Protein AF-A0A922Z3L8-F1 (afdb_monomer_lite)

pLDDT: mean 79.45, std 16.41, range [37.22, 93.5]

Secondary structure (DSSP, 8-state):
---------------TTSEEEEEESS-EEETTEEE-TTSEEEEEHHHHHHHHHHH-GGGEEEEEE-

Radius of gyration: 12.05 Å; chains: 1; bounding box: 23×40×26 Å

Sequence (66 aa):
MAKKPQNTEPAPAYEPEAMYRFTLMRGVTVFGDRMRPIDQHEARGSILIEIVAKEGADVIAAAERL

Foldseek 3Di:
DDDPDPPPDPDDLFDQAFKKWWAFPAWDAFPNDIDGRVDTDIDGSVRVNRCCVPPNPNGTPDMDTD

Structure (mmCIF, N/CA/C/O backbone):
data_AF-A0A922Z3L8-F1
#
_entry.id   AF-A0A922Z3L8-F1
#
loop_
_atom_site.group_PDB
_atom_site.id
_atom_site.type_symbol
_atom_site.label_atom_id
_atom_site.label_alt_id
_atom_site.label_comp_id
_atom_site.label_asym_id
_atom_site.label_entity_id
_atom_site.label_seq_id
_atom_site.pdbx_PDB_ins_code
_atom_site.Cartn_x
_atom_site.Cartn_y
_atom_site.Cartn_z
_atom_site.occupancy
_atom_site.B_iso_or_equiv
_atom_site.auth_seq_id
_atom_site.auth_comp_id
_atom_site.auth_asym_id
_atom_site.auth_atom_id
_atom_site.pdbx_PDB_model_num
ATOM 1 N N . MET A 1 1 ? -2.983 -27.412 -13.515 1.00 42.16 1 MET A N 1
ATOM 2 C CA . MET A 1 1 ? -2.266 -26.143 -13.772 1.00 42.16 1 MET A CA 1
ATOM 3 C C . MET A 1 1 ? -2.815 -25.108 -12.802 1.00 42.16 1 MET A C 1
ATOM 5 O O . MET A 1 1 ? -4.000 -24.811 -12.869 1.00 42.16 1 MET A O 1
ATOM 9 N N . ALA A 1 2 ? -2.016 -24.681 -11.825 1.00 43.66 2 ALA A N 1
ATOM 10 C CA . ALA A 1 2 ? -2.468 -23.828 -10.730 1.00 43.66 2 ALA A CA 1
ATOM 11 C C . ALA A 1 2 ? -2.748 -22.402 -11.229 1.00 43.66 2 ALA A C 1
ATOM 13 O O . ALA A 1 2 ? -1.823 -21.664 -11.554 1.00 43.66 2 ALA A O 1
ATOM 14 N N . LYS A 1 3 ? -4.023 -22.011 -11.277 1.00 37.22 3 LYS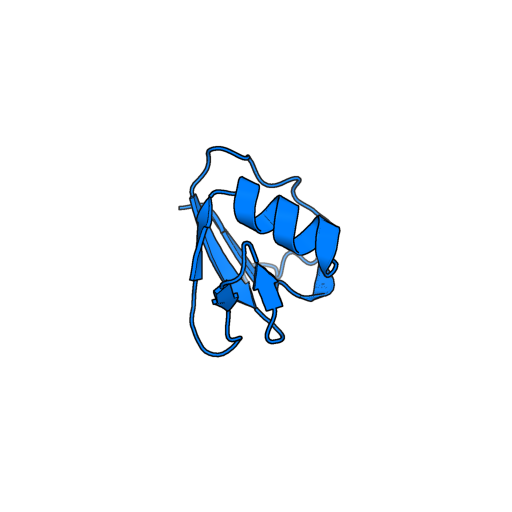 A N 1
ATOM 15 C CA . LYS A 1 3 ? -4.415 -20.602 -11.299 1.00 37.22 3 LYS A CA 1
ATOM 16 C C . LYS A 1 3 ? -4.666 -20.209 -9.848 1.00 37.22 3 LYS A C 1
ATOM 18 O O . LYS A 1 3 ? -5.725 -20.524 -9.314 1.00 37.22 3 LYS A O 1
ATOM 23 N N . LYS A 1 4 ? -3.683 -19.585 -9.189 1.00 40.66 4 LYS A N 1
ATOM 24 C CA . LYS A 1 4 ? -3.990 -18.803 -7.984 1.00 40.66 4 LYS A CA 1
ATOM 25 C C . LYS A 1 4 ? -4.982 -17.721 -8.435 1.00 40.66 4 LYS A C 1
ATOM 27 O O . LYS A 1 4 ? -4.670 -17.036 -9.412 1.00 40.66 4 LYS A O 1
ATOM 32 N N . PRO A 1 5 ? -6.181 -17.624 -7.842 1.00 44.12 5 PRO A N 1
ATOM 33 C CA . PRO A 1 5 ? -7.131 -16.596 -8.232 1.00 44.12 5 PRO A CA 1
ATOM 34 C C . PRO A 1 5 ? -6.484 -15.230 -7.992 1.00 44.12 5 PRO A C 1
ATOM 36 O O . PRO A 1 5 ? -5.952 -14.965 -6.915 1.00 44.12 5 PRO A O 1
ATOM 39 N N . GLN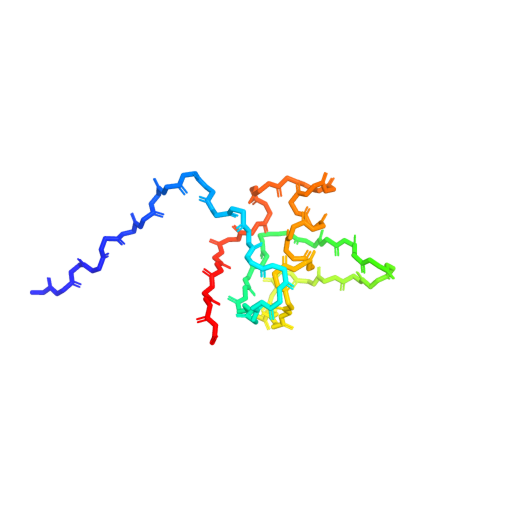 A 1 6 ? -6.473 -14.393 -9.031 1.00 48.00 6 GLN A N 1
ATOM 40 C CA . GLN A 1 6 ? -6.233 -12.964 -8.886 1.00 48.00 6 GLN A CA 1
ATOM 41 C C . GLN A 1 6 ? -7.380 -12.436 -8.030 1.00 48.00 6 GLN A C 1
ATOM 43 O O . GLN A 1 6 ? -8.516 -12.367 -8.494 1.00 48.00 6 GLN A O 1
ATOM 48 N N . ASN A 1 7 ? -7.086 -12.156 -6.763 1.00 42.31 7 ASN A N 1
ATOM 49 C CA . ASN A 1 7 ? -8.042 -11.579 -5.837 1.00 42.31 7 ASN A CA 1
ATOM 50 C C . ASN A 1 7 ? -8.218 -10.098 -6.199 1.00 42.31 7 ASN A C 1
ATOM 52 O O . ASN A 1 7 ? -7.563 -9.220 -5.650 1.00 42.31 7 ASN A O 1
ATOM 56 N N . THR A 1 8 ? -9.064 -9.822 -7.190 1.00 49.00 8 THR A N 1
ATOM 57 C CA . THR A 1 8 ? -9.676 -8.506 -7.402 1.00 49.00 8 THR A CA 1
ATOM 58 C C . THR A 1 8 ? -10.737 -8.284 -6.324 1.00 49.00 8 THR A C 1
ATOM 60 O O . THR A 1 8 ? -11.932 -8.341 -6.599 1.00 49.00 8 THR A O 1
ATOM 63 N N . GLU A 1 9 ? -10.298 -8.077 -5.083 1.00 48.31 9 GLU A N 1
ATOM 64 C CA . GLU A 1 9 ? -11.153 -7.643 -3.975 1.00 48.31 9 GLU A CA 1
ATOM 65 C C . GLU A 1 9 ? -10.794 -6.197 -3.597 1.00 48.31 9 GLU A C 1
ATOM 67 O O . GLU A 1 9 ? -9.611 -5.885 -3.434 1.00 48.31 9 GLU A O 1
ATOM 72 N N . PRO A 1 10 ? -11.776 -5.288 -3.467 1.00 53.12 10 PRO A N 1
ATOM 73 C CA . PRO A 1 10 ? -11.526 -3.971 -2.911 1.00 53.12 10 PRO A CA 1
ATOM 74 C C .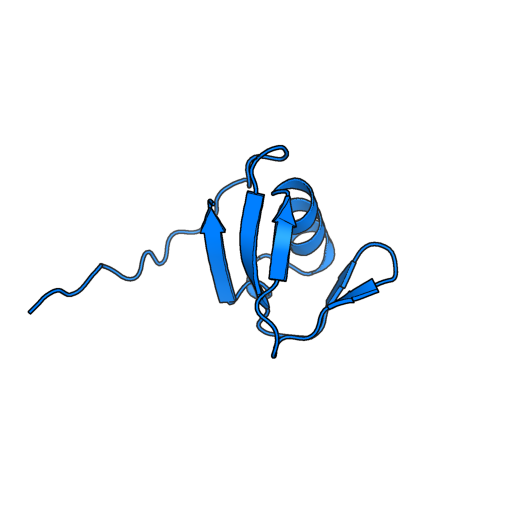 PRO A 1 10 ? -11.242 -4.077 -1.400 1.00 53.12 10 PRO A C 1
ATOM 76 O O . PRO A 1 10 ? -12.104 -4.478 -0.625 1.00 53.12 10 PRO A O 1
ATOM 79 N N . ALA A 1 11 ? -10.037 -3.621 -1.034 1.00 48.16 11 ALA A N 1
ATOM 80 C CA . ALA A 1 11 ? -9.494 -3.288 0.291 1.00 48.16 11 ALA A CA 1
ATOM 81 C C . ALA A 1 11 ? -9.087 -4.424 1.254 1.00 48.16 11 ALA A C 1
ATOM 83 O O . ALA A 1 11 ? -9.910 -5.207 1.719 1.00 48.16 11 ALA A O 1
ATOM 84 N N . PRO A 1 12 ? -7.857 -4.319 1.787 1.00 55.22 12 PRO A N 1
ATOM 85 C CA . PRO A 1 12 ? -7.636 -4.379 3.217 1.00 55.22 12 PRO A CA 1
ATOM 86 C C . PRO A 1 12 ? -7.395 -2.963 3.751 1.00 55.22 12 PRO A C 1
ATOM 88 O O . PRO A 1 12 ? -6.554 -2.218 3.245 1.00 55.22 12 PRO A O 1
ATOM 91 N N . ALA A 1 13 ? -8.099 -2.597 4.822 1.00 70.94 13 ALA A N 1
ATOM 92 C CA . ALA A 1 13 ? -7.529 -1.662 5.781 1.00 70.94 13 ALA A CA 1
ATOM 93 C C . ALA A 1 13 ? -6.225 -2.314 6.267 1.00 70.94 13 ALA A C 1
ATOM 95 O O . ALA A 1 13 ? -6.278 -3.286 7.018 1.00 70.94 13 ALA A O 1
ATOM 96 N N . TYR A 1 14 ? -5.078 -1.898 5.720 1.00 83.69 14 TYR A N 1
ATOM 97 C CA . TYR A 1 14 ? -3.795 -2.517 6.052 1.00 83.69 14 TYR A CA 1
ATOM 98 C C . TYR A 1 14 ? -3.604 -2.501 7.567 1.00 83.69 14 TYR A C 1
ATOM 100 O O . TYR A 1 14 ? -3.884 -1.494 8.216 1.00 83.69 14 TYR A O 1
ATOM 108 N N . GLU A 1 15 ? -3.129 -3.600 8.147 1.00 89.75 15 GLU A N 1
ATOM 109 C CA . GLU A 1 15 ? -2.854 -3.619 9.580 1.00 89.75 15 GLU A CA 1
ATOM 110 C C . GLU A 1 15 ? -1.678 -2.671 9.858 1.00 89.75 15 GLU A C 1
ATOM 112 O O . GLU A 1 15 ? -0.590 -2.888 9.317 1.00 89.75 15 GLU A O 1
ATOM 117 N N . PRO A 1 16 ? -1.848 -1.619 10.681 1.00 87.50 16 PRO A N 1
ATOM 118 C CA . PRO A 1 16 ? -0.865 -0.542 10.786 1.00 87.50 16 PRO A CA 1
ATOM 119 C C . PRO A 1 16 ? 0.505 -1.017 11.286 1.00 87.50 16 PRO A C 1
ATOM 121 O O . PRO A 1 16 ? 1.524 -0.409 10.960 1.00 87.50 16 PRO A O 1
ATOM 124 N N . GLU A 1 17 ? 0.535 -2.113 12.044 1.00 91.00 17 GLU A N 1
ATOM 125 C CA . GLU A 1 17 ? 1.749 -2.690 12.625 1.00 91.00 17 GLU A CA 1
ATOM 126 C C . GLU A 1 17 ? 2.365 -3.820 11.786 1.00 91.00 17 GLU A C 1
ATOM 128 O O . GLU A 1 17 ? 3.525 -4.170 12.003 1.00 91.00 17 GLU A O 1
ATOM 133 N N . ALA A 1 18 ? 1.633 -4.378 10.817 1.00 91.31 18 ALA A N 1
ATOM 134 C CA . ALA A 1 18 ? 2.140 -5.453 9.971 1.00 91.31 18 ALA A CA 1
ATOM 135 C C . ALA A 1 18 ? 3.074 -4.910 8.883 1.00 91.31 18 ALA A C 1
ATOM 137 O O . ALA A 1 18 ? 2.891 -3.796 8.391 1.00 91.31 18 ALA A O 1
ATOM 138 N N . MET A 1 19 ? 4.071 -5.703 8.493 1.00 93.50 19 MET A N 1
ATOM 139 C CA . MET A 1 19 ? 4.943 -5.381 7.366 1.00 93.50 19 MET A CA 1
ATOM 140 C C . MET A 1 19 ? 4.315 -5.864 6.063 1.00 93.50 19 MET A C 1
ATOM 142 O O . MET A 1 19 ? 3.748 -6.953 5.993 1.00 93.50 19 MET A O 1
ATOM 146 N N . TYR A 1 20 ? 4.440 -5.046 5.027 1.00 92.06 20 TYR A N 1
ATOM 147 C CA . TYR A 1 20 ? 3.960 -5.344 3.691 1.00 92.06 20 TYR A CA 1
ATOM 148 C C . TYR A 1 20 ? 5.058 -5.086 2.678 1.00 92.06 20 TYR A C 1
ATOM 150 O O . TYR A 1 20 ? 5.745 -4.067 2.725 1.00 92.06 20 TYR A O 1
ATOM 158 N N . ARG A 1 21 ? 5.155 -5.993 1.717 1.00 91.44 21 ARG A N 1
ATOM 159 C CA . ARG A 1 21 ? 5.902 -5.820 0.485 1.00 91.44 21 ARG A CA 1
ATOM 160 C C . ARG A 1 21 ? 4.927 -5.410 -0.613 1.00 91.44 21 ARG A C 1
ATOM 162 O O . ARG A 1 21 ? 4.003 -6.158 -0.920 1.00 91.44 21 ARG A O 1
ATOM 169 N N . PHE A 1 22 ? 5.108 -4.238 -1.205 1.00 89.00 22 PHE A N 1
ATOM 170 C CA . PHE A 1 22 ? 4.176 -3.673 -2.176 1.00 89.00 22 PHE A CA 1
ATOM 171 C C . PHE A 1 22 ? 4.874 -3.071 -3.393 1.00 89.00 22 PHE A C 1
ATOM 173 O O . PHE A 1 22 ? 6.052 -2.722 -3.369 1.00 89.00 22 PHE A O 1
ATOM 180 N N . THR A 1 23 ? 4.123 -2.949 -4.479 1.00 89.56 23 THR A N 1
ATOM 181 C CA . THR A 1 23 ? 4.567 -2.321 -5.722 1.00 89.56 23 THR A CA 1
ATOM 182 C C . THR A 1 23 ? 3.629 -1.180 -6.058 1.00 89.56 23 THR A C 1
ATOM 184 O O . THR A 1 23 ? 2.412 -1.297 -5.913 1.00 89.56 23 THR A O 1
ATOM 187 N N . LEU A 1 24 ? 4.195 -0.072 -6.517 1.00 90.25 24 LEU A N 1
ATOM 188 C CA . LEU A 1 24 ? 3.435 1.109 -6.897 1.00 90.25 24 LEU A CA 1
ATOM 189 C C . LEU A 1 24 ? 3.192 1.130 -8.408 1.00 90.25 24 LEU A C 1
ATOM 191 O O . LEU A 1 24 ? 4.066 0.764 -9.186 1.00 90.25 24 LEU A O 1
ATOM 195 N N . MET A 1 25 ? 2.026 1.607 -8.835 1.00 87.94 25 MET A N 1
ATOM 196 C CA . MET A 1 25 ? 1.699 1.818 -10.251 1.00 87.94 25 MET A CA 1
ATOM 197 C C . MET A 1 25 ? 2.275 3.127 -10.798 1.00 87.94 25 MET A C 1
ATOM 199 O O . MET A 1 25 ? 2.535 3.253 -11.993 1.00 87.94 25 MET A O 1
ATOM 203 N N . ARG A 1 26 ? 2.480 4.116 -9.925 1.00 87.88 26 ARG A N 1
ATOM 204 C CA . ARG A 1 26 ? 3.029 5.433 -10.263 1.00 87.88 26 ARG A CA 1
ATOM 205 C C . ARG A 1 26 ? 3.920 5.951 -9.142 1.00 87.88 26 ARG A C 1
ATOM 207 O O . ARG A 1 26 ? 3.928 5.410 -8.042 1.00 87.88 26 ARG A O 1
ATOM 214 N N . GLY A 1 27 ? 4.699 6.990 -9.430 1.00 86.88 27 GLY A N 1
ATOM 215 C CA . GLY A 1 27 ? 5.502 7.637 -8.396 1.00 86.88 27 GLY A CA 1
ATOM 216 C C . GLY A 1 27 ? 4.606 8.354 -7.391 1.00 86.88 27 GLY A C 1
ATOM 217 O O . GLY A 1 27 ? 3.787 9.169 -7.808 1.00 86.88 27 GLY A O 1
ATOM 218 N N . VAL A 1 28 ? 4.787 8.076 -6.102 1.00 86.81 28 VAL A N 1
ATOM 219 C CA . VAL A 1 28 ? 4.045 8.716 -5.004 1.00 86.81 28 VAL A CA 1
ATOM 220 C C . VAL A 1 28 ? 5.014 9.384 -4.037 1.00 86.81 28 VAL A C 1
ATOM 222 O O . VAL A 1 28 ? 6.169 8.969 -3.921 1.00 86.81 28 VAL A O 1
ATOM 225 N N . THR A 1 29 ? 4.554 10.425 -3.348 1.00 85.88 29 THR A N 1
ATOM 226 C CA . THR A 1 29 ? 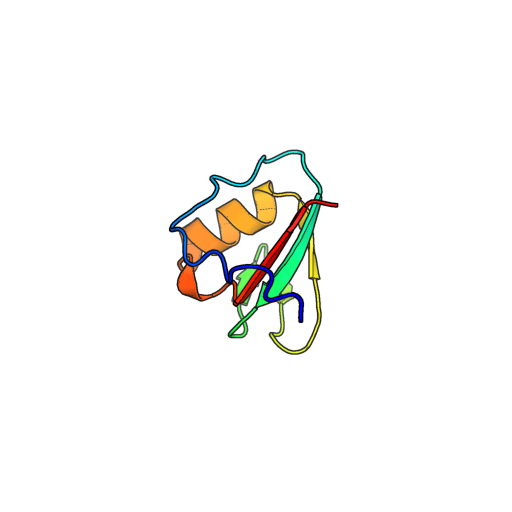5.349 11.132 -2.338 1.00 85.88 29 THR A CA 1
ATOM 227 C C . THR A 1 29 ? 4.746 10.882 -0.965 1.00 85.88 29 THR A C 1
ATOM 229 O O . THR A 1 29 ? 3.604 11.254 -0.707 1.00 85.88 29 THR A O 1
ATOM 232 N N . VAL A 1 30 ? 5.513 10.263 -0.071 1.00 81.25 30 VAL A N 1
ATOM 233 C CA . VAL A 1 30 ? 5.054 9.823 1.251 1.00 81.25 30 VAL A CA 1
ATOM 234 C C . VAL A 1 30 ? 6.085 10.269 2.276 1.00 81.25 30 VAL A C 1
ATOM 236 O O . VAL A 1 30 ? 7.266 9.996 2.116 1.00 81.25 30 VAL A O 1
ATOM 239 N N . PHE A 1 31 ? 5.665 11.014 3.302 1.00 79.81 31 PHE A N 1
ATOM 240 C CA . PHE A 1 31 ? 6.560 11.617 4.310 1.00 79.81 31 PHE A CA 1
ATOM 241 C C . PHE A 1 31 ? 7.712 12.475 3.746 1.00 79.81 31 PHE A C 1
ATOM 243 O O . PHE A 1 31 ? 8.702 12.708 4.426 1.00 79.81 31 PHE A O 1
ATOM 250 N N . GLY A 1 32 ? 7.570 12.990 2.520 1.00 81.62 32 GLY A N 1
ATOM 251 C CA . GLY A 1 32 ? 8.618 13.758 1.836 1.00 81.62 32 GLY A CA 1
ATOM 252 C C . GLY A 1 32 ? 9.575 12.903 1.002 1.00 81.62 32 GLY A C 1
ATOM 253 O O . GLY A 1 32 ? 10.310 13.458 0.188 1.00 81.62 32 GLY A O 1
ATOM 254 N N . ASP A 1 33 ? 9.503 11.577 1.116 1.00 81.94 33 ASP A N 1
ATOM 255 C CA . ASP A 1 33 ? 10.233 10.644 0.266 1.00 81.94 33 ASP A CA 1
ATOM 256 C C . ASP A 1 33 ? 9.425 10.283 -0.980 1.00 81.94 33 ASP A C 1
ATOM 258 O O . ASP A 1 33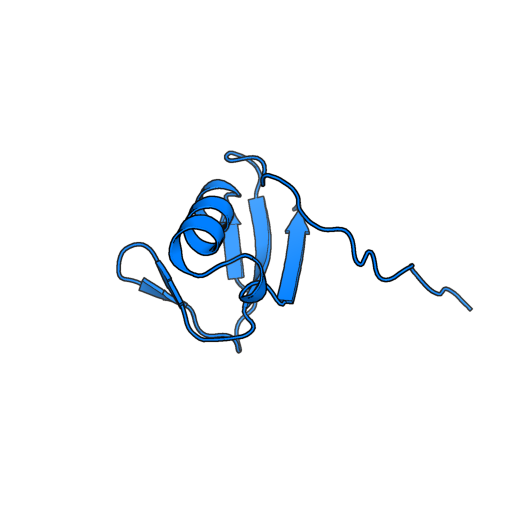 ? 8.226 9.990 -0.931 1.00 81.94 33 ASP A O 1
ATOM 262 N N . ARG A 1 34 ? 10.096 10.301 -2.134 1.00 83.88 34 ARG A N 1
ATOM 263 C CA . ARG A 1 34 ? 9.490 9.934 -3.414 1.00 83.88 34 ARG A CA 1
ATOM 264 C C . ARG A 1 34 ? 9.717 8.455 -3.692 1.00 83.88 34 ARG A C 1
ATOM 266 O O . ARG A 1 34 ? 10.814 8.047 -4.074 1.00 83.88 34 ARG A O 1
ATOM 273 N N . MET A 1 35 ? 8.654 7.671 -3.590 1.00 85.19 35 MET A N 1
ATOM 274 C CA . MET A 1 35 ? 8.667 6.254 -3.928 1.00 85.19 35 MET A CA 1
ATOM 275 C C . MET A 1 35 ? 8.421 6.076 -5.427 1.00 85.19 35 MET A C 1
ATOM 277 O O . MET A 1 35 ? 7.489 6.647 -5.998 1.00 85.19 35 MET A O 1
ATOM 281 N N . ARG A 1 36 ? 9.292 5.310 -6.090 1.00 85.94 36 ARG A N 1
ATOM 282 C CA . ARG A 1 36 ? 9.218 5.042 -7.533 1.00 85.94 36 ARG A CA 1
ATOM 283 C C . ARG A 1 36 ? 8.514 3.707 -7.807 1.00 85.94 36 ARG A C 1
ATOM 285 O O . ARG A 1 36 ? 8.706 2.768 -7.046 1.00 85.94 36 ARG A O 1
ATOM 292 N N . PRO A 1 37 ? 7.770 3.584 -8.918 1.00 82.94 37 PRO A N 1
ATOM 293 C CA . PRO A 1 37 ? 7.001 2.378 -9.250 1.00 82.94 37 PRO A CA 1
ATOM 294 C C . PRO A 1 37 ? 7.843 1.190 -9.731 1.00 82.94 37 PRO A C 1
ATOM 296 O O . PRO A 1 37 ? 7.318 0.105 -9.943 1.00 82.94 37 PRO A O 1
ATOM 299 N N . ILE A 1 38 ? 9.143 1.398 -9.938 1.00 73.31 38 ILE A N 1
ATOM 300 C CA . ILE A 1 38 ? 10.057 0.388 -10.486 1.00 73.31 38 ILE A CA 1
ATOM 301 C C . ILE A 1 38 ? 10.578 -0.536 -9.376 1.00 73.31 38 ILE A C 1
ATOM 303 O O . ILE A 1 38 ? 10.907 -1.688 -9.639 1.00 73.31 38 ILE A O 1
ATOM 307 N N . ASP A 1 39 ? 10.610 -0.042 -8.139 1.00 76.50 39 ASP A N 1
ATOM 308 C CA . ASP A 1 39 ? 11.124 -0.781 -6.994 1.00 76.50 39 ASP A CA 1
ATOM 309 C C . ASP A 1 39 ? 9.979 -1.444 -6.222 1.00 76.50 39 ASP A C 1
ATOM 311 O O . ASP A 1 39 ? 8.879 -0.895 -6.093 1.00 76.50 39 ASP A O 1
ATOM 315 N N . GLN A 1 40 ? 10.243 -2.645 -5.708 1.00 85.19 40 GLN A N 1
ATOM 316 C CA . GLN A 1 40 ? 9.378 -3.287 -4.730 1.00 85.19 40 GLN A CA 1
ATOM 317 C C . GLN A 1 40 ? 9.710 -2.699 -3.356 1.00 85.19 40 GLN A C 1
ATOM 319 O O . GLN A 1 40 ? 10.859 -2.744 -2.918 1.00 85.19 40 GLN A O 1
ATOM 324 N N . HIS A 1 41 ? 8.715 -2.112 -2.700 1.00 88.44 41 HIS A N 1
ATOM 325 C CA . HIS A 1 41 ? 8.874 -1.411 -1.429 1.00 88.44 41 HIS A CA 1
ATOM 326 C C . HIS A 1 41 ? 8.450 -2.308 -0.280 1.00 88.44 41 HIS A C 1
ATOM 328 O O . HIS A 1 41 ? 7.487 -3.062 -0.397 1.00 88.44 41 HIS A O 1
ATOM 334 N N . GLU A 1 42 ? 9.137 -2.198 0.849 1.00 92.25 42 GLU A N 1
ATOM 335 C CA . GLU A 1 42 ? 8.743 -2.853 2.093 1.00 92.25 42 GLU A CA 1
ATOM 336 C C . GLU A 1 42 ? 8.472 -1.789 3.148 1.00 92.25 42 GLU A C 1
ATOM 338 O O . GLU A 1 42 ? 9.345 -0.985 3.475 1.00 92.25 42 GLU A O 1
ATOM 343 N N . ALA A 1 43 ? 7.250 -1.756 3.670 1.00 90.56 43 ALA A N 1
ATOM 344 C CA . ALA A 1 43 ? 6.862 -0.796 4.690 1.00 90.56 43 ALA A CA 1
ATOM 345 C C . ALA A 1 43 ? 5.765 -1.355 5.592 1.00 90.56 43 ALA A C 1
ATOM 347 O O . ALA A 1 43 ? 5.112 -2.348 5.276 1.00 90.56 43 ALA A O 1
ATOM 348 N N . ARG A 1 44 ? 5.539 -0.692 6.726 1.00 92.31 44 ARG A N 1
ATOM 349 C CA . ARG A 1 44 ? 4.404 -1.014 7.592 1.00 92.31 44 ARG A CA 1
ATOM 350 C C . ARG A 1 44 ? 3.082 -0.680 6.913 1.00 92.31 44 ARG A C 1
ATOM 352 O O . ARG A 1 44 ? 3.013 0.261 6.124 1.00 92.31 44 ARG A O 1
ATOM 359 N N . GLY A 1 45 ? 2.017 -1.377 7.295 1.00 91.25 45 GLY A N 1
ATOM 360 C CA . GLY A 1 45 ? 0.672 -1.114 6.792 1.00 91.25 45 GLY A CA 1
ATOM 361 C C . GLY A 1 45 ? 0.215 0.321 7.041 1.00 91.25 45 GLY A C 1
ATOM 362 O O . GLY A 1 45 ? -0.522 0.863 6.226 1.00 91.25 45 GLY A O 1
ATOM 363 N N . SER A 1 46 ? 0.728 0.994 8.077 1.00 91.25 46 SER A N 1
ATOM 364 C CA . SER A 1 46 ? 0.478 2.423 8.308 1.00 91.25 46 SER A CA 1
ATOM 365 C C . SER A 1 46 ? 0.935 3.308 7.143 1.00 91.25 46 SER A C 1
ATOM 367 O O . SER A 1 46 ? 0.256 4.275 6.808 1.00 91.25 46 SER A O 1
ATOM 369 N N . ILE A 1 47 ? 2.037 2.955 6.476 1.00 90.06 47 ILE A N 1
ATOM 370 C CA . ILE A 1 47 ? 2.525 3.661 5.287 1.00 90.06 47 ILE A CA 1
ATOM 371 C C . ILE A 1 47 ? 1.588 3.417 4.103 1.00 90.06 47 ILE A C 1
ATOM 373 O O . ILE A 1 47 ? 1.272 4.352 3.374 1.00 90.06 47 ILE A O 1
ATOM 377 N N . LEU A 1 48 ? 1.100 2.187 3.926 1.00 90.00 48 LEU A N 1
ATOM 378 C CA . LEU A 1 48 ? 0.159 1.864 2.853 1.00 90.00 48 LEU A CA 1
ATOM 379 C C . LEU A 1 48 ? -1.198 2.549 3.085 1.00 90.00 48 LEU A C 1
ATOM 381 O O . LEU A 1 48 ? -1.770 3.073 2.135 1.00 90.00 48 LEU A O 1
ATOM 385 N N . ILE A 1 49 ? -1.679 2.625 4.333 1.00 89.88 49 ILE A N 1
ATOM 386 C CA . ILE A 1 49 ? -2.872 3.407 4.703 1.00 89.88 49 ILE A CA 1
ATOM 387 C C . ILE A 1 49 ? -2.691 4.872 4.304 1.00 89.88 49 ILE A C 1
ATOM 389 O O . ILE A 1 49 ? -3.567 5.435 3.657 1.00 89.88 49 ILE A O 1
ATOM 393 N N . GLU A 1 50 ? -1.553 5.478 4.644 1.00 89.25 50 GLU A N 1
ATOM 394 C CA . GLU A 1 50 ? -1.243 6.868 4.294 1.00 89.25 50 GLU A CA 1
ATOM 395 C C . GLU A 1 50 ? -1.161 7.088 2.778 1.00 89.25 50 GLU A C 1
ATOM 397 O O . GLU A 1 50 ? -1.674 8.088 2.275 1.00 89.25 50 GLU A O 1
ATOM 402 N N . ILE A 1 51 ? -0.550 6.153 2.041 1.00 88.25 51 ILE A N 1
ATOM 403 C CA . ILE A 1 51 ? -0.500 6.177 0.572 1.00 88.25 51 ILE A CA 1
ATOM 404 C C . ILE A 1 51 ? -1.917 6.165 0.008 1.00 88.25 51 ILE A C 1
ATOM 406 O O . ILE A 1 51 ? -2.262 7.028 -0.793 1.00 88.25 51 ILE A O 1
ATOM 410 N N . VAL A 1 52 ? -2.752 5.226 0.453 1.00 88.19 52 VAL A N 1
ATOM 411 C CA . VAL A 1 52 ? -4.132 5.105 -0.024 1.00 88.19 52 VAL A CA 1
ATOM 412 C C . VAL A 1 52 ? -4.966 6.327 0.350 1.00 88.19 52 VAL A C 1
ATOM 414 O O . VAL A 1 52 ? -5.746 6.799 -0.473 1.00 88.19 52 VAL A O 1
ATOM 417 N N . ALA A 1 53 ? -4.779 6.876 1.551 1.00 87.75 53 ALA A N 1
ATOM 418 C CA . ALA A 1 53 ? -5.486 8.067 2.007 1.00 87.75 53 ALA A CA 1
ATOM 419 C C . ALA A 1 53 ? -5.128 9.322 1.192 1.00 87.75 53 ALA A C 1
ATOM 421 O O . ALA A 1 53 ? -5.990 10.173 0.983 1.00 87.75 53 ALA A O 1
ATOM 422 N N . LYS A 1 54 ? -3.874 9.448 0.737 1.00 88.00 54 LYS A N 1
ATOM 423 C CA . LYS A 1 54 ? -3.387 10.621 -0.012 1.00 88.00 54 LYS A CA 1
ATOM 424 C C . LYS A 1 54 ? -3.566 10.499 -1.519 1.00 88.00 54 LYS A C 1
ATOM 426 O O . LYS A 1 54 ? -3.948 11.465 -2.168 1.00 88.00 54 LYS A O 1
ATOM 431 N N . GLU A 1 55 ? -3.268 9.330 -2.069 1.00 87.06 55 GLU A N 1
ATOM 432 C CA . GLU A 1 55 ? -3.127 9.121 -3.511 1.00 87.06 55 GLU A CA 1
ATOM 433 C C . GLU A 1 55 ? -4.210 8.223 -4.112 1.00 87.06 55 GLU A C 1
ATOM 435 O O . GLU A 1 55 ? -4.337 8.200 -5.336 1.00 87.06 55 GLU A O 1
ATOM 440 N N . GLY A 1 56 ? -4.968 7.506 -3.276 1.00 85.75 56 GLY A N 1
ATOM 441 C CA . GLY A 1 56 ? -5.953 6.506 -3.687 1.00 85.75 56 GLY A CA 1
ATOM 442 C C . GLY A 1 56 ? -5.418 5.071 -3.646 1.00 85.75 56 GLY A C 1
ATOM 443 O O . GLY A 1 56 ? -4.214 4.820 -3.672 1.00 85.75 56 GLY A O 1
ATOM 444 N N . ALA A 1 57 ? -6.325 4.093 -3.555 1.00 84.94 57 ALA A N 1
ATOM 445 C CA . ALA A 1 57 ? -5.964 2.670 -3.520 1.00 84.94 57 ALA A CA 1
ATOM 446 C C . ALA A 1 57 ? -5.414 2.154 -4.860 1.00 84.94 57 ALA A C 1
ATOM 448 O O . ALA A 1 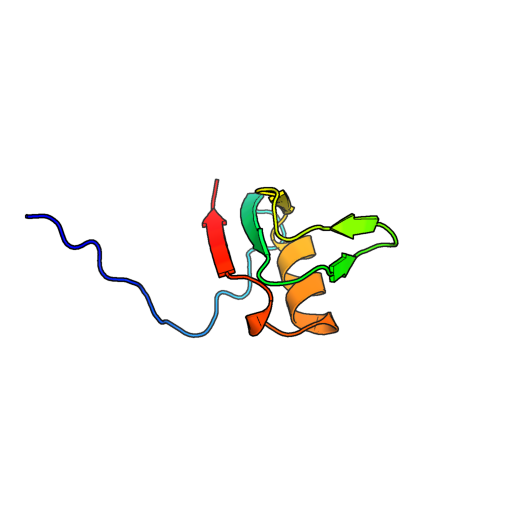57 ? -4.676 1.173 -4.887 1.00 84.94 57 ALA A O 1
ATOM 449 N N . ASP A 1 58 ? -5.738 2.835 -5.959 1.00 85.75 58 ASP A N 1
ATOM 450 C CA . ASP A 1 58 ? -5.322 2.520 -7.327 1.00 85.75 58 ASP A CA 1
ATOM 451 C C . ASP A 1 58 ? -3.810 2.644 -7.550 1.00 85.75 58 ASP A C 1
ATOM 453 O O . ASP A 1 58 ? -3.282 2.114 -8.524 1.00 85.75 58 ASP A O 1
ATOM 457 N N . VAL A 1 59 ? -3.085 3.314 -6.651 1.00 88.56 59 VAL A N 1
ATOM 458 C CA . VAL A 1 59 ? -1.635 3.478 -6.801 1.00 88.56 59 VAL A CA 1
ATOM 459 C C . VAL A 1 59 ? -0.844 2.253 -6.364 1.00 88.56 59 VAL A C 1
ATOM 461 O O . VAL A 1 59 ? 0.337 2.163 -6.695 1.00 88.56 59 VAL A O 1
ATOM 464 N N . ILE A 1 60 ? -1.457 1.322 -5.632 1.00 88.12 60 ILE A N 1
ATOM 465 C CA . ILE A 1 60 ? -0.817 0.092 -5.164 1.00 88.12 60 ILE A CA 1
ATOM 466 C C . ILE A 1 60 ? -1.176 -1.026 -6.145 1.00 88.12 60 ILE A C 1
ATOM 468 O O . ILE A 1 60 ? -2.301 -1.513 -6.173 1.00 88.12 60 ILE A O 1
ATOM 472 N N . ALA A 1 61 ? -0.199 -1.439 -6.951 1.00 86.81 61 ALA A N 1
ATOM 473 C CA . ALA A 1 61 ? -0.368 -2.492 -7.951 1.00 86.81 61 ALA A CA 1
ATOM 474 C C . ALA A 1 61 ? -0.570 -3.866 -7.297 1.00 86.81 61 ALA A C 1
ATOM 476 O O . ALA A 1 61 ? -1.348 -4.693 -7.766 1.00 86.81 61 ALA A O 1
ATOM 477 N N . ALA A 1 62 ? 0.184 -4.112 -6.226 1.00 85.50 62 ALA A N 1
ATOM 478 C CA . ALA A 1 62 ? 0.140 -5.327 -5.430 1.00 85.50 62 ALA A CA 1
ATOM 479 C C . ALA A 1 62 ? 0.692 -5.030 -4.035 1.00 85.50 62 ALA A C 1
ATOM 481 O O . ALA A 1 62 ? 1.628 -4.241 -3.904 1.00 85.50 62 ALA A O 1
ATOM 482 N N . ALA A 1 63 ? 0.147 -5.685 -3.014 1.00 87.50 63 ALA A N 1
ATOM 483 C CA . ALA A 1 63 ? 0.676 -5.675 -1.658 1.00 87.50 63 ALA A CA 1
ATOM 484 C C . ALA A 1 63 ? 0.542 -7.075 -1.052 1.00 87.50 63 ALA A C 1
ATOM 486 O O . ALA A 1 63 ? -0.523 -7.686 -1.118 1.00 87.50 63 ALA A O 1
ATOM 487 N N . GLU A 1 64 ? 1.621 -7.575 -0.461 1.00 88.56 64 GLU A N 1
ATOM 488 C CA . GLU A 1 64 ? 1.690 -8.865 0.219 1.00 88.56 64 GLU A CA 1
ATOM 489 C C . GLU A 1 64 ? 2.175 -8.643 1.653 1.00 88.56 64 GLU A C 1
ATOM 491 O O . GLU A 1 64 ? 3.128 -7.898 1.877 1.00 88.56 64 GLU A O 1
ATOM 496 N N . ARG A 1 65 ? 1.505 -9.258 2.631 1.00 88.12 65 ARG A N 1
ATOM 497 C CA . ARG A 1 65 ? 1.934 -9.216 4.034 1.00 88.12 65 ARG A CA 1
ATOM 498 C C . ARG A 1 65 ? 3.148 -10.127 4.226 1.00 88.12 65 ARG A C 1
ATOM 500 O O . ARG A 1 65 ? 3.122 -11.262 3.753 1.00 88.12 65 ARG A O 1
ATOM 507 N N . LEU A 1 66 ? 4.158 -9.626 4.935 1.00 84.44 66 LEU A N 1
ATOM 508 C CA . LEU A 1 66 ? 5.360 -10.362 5.341 1.00 84.44 66 LEU A CA 1
ATOM 509 C C . LEU A 1 66 ? 5.213 -10.974 6.739 1.00 84.44 66 LEU A C 1
ATOM 511 O O . LEU A 1 66 ? 4.498 -10.375 7.580 1.00 84.44 66 LEU A O 1
#